Protein AF-A0AAQ4P9I5-F1 (afdb_monomer_lite)

Secondary structure (DSSP, 8-state):
--------------HHHHHHHHHHHHHHHHHHHHTT-S-------HHHHHHHHHHHHHHHHHHHHHHHHHHHHHH-HHHHHHHHT--HHHHHHHHHHHHHHHHHS--SS-TT--HHHHHHHHHHHHHHHHHHHH--HHHHHHHHHHHHTTHHHHHHTT-S--S-------------PPP--

Structure (mmCIF, N/CA/C/O backbone):
data_AF-A0AAQ4P9I5-F1
#
_entry.id   AF-A0AAQ4P9I5-F1
#
loop_
_atom_site.group_PDB
_atom_site.id
_atom_site.type_symbol
_atom_site.label_atom_id
_atom_site.label_alt_id
_atom_site.label_comp_id
_atom_site.label_asym_id
_atom_site.label_entity_id
_atom_site.label_seq_id
_atom_site.pdbx_PDB_ins_code
_atom_site.Cartn_x
_atom_site.Cartn_y
_atom_site.Cartn_z
_atom_site.occupancy
_atom_site.B_iso_or_equiv
_atom_site.auth_seq_id
_atom_site.auth_comp_id
_atom_site.auth_asym_id
_atom_site.auth_atom_id
_atom_site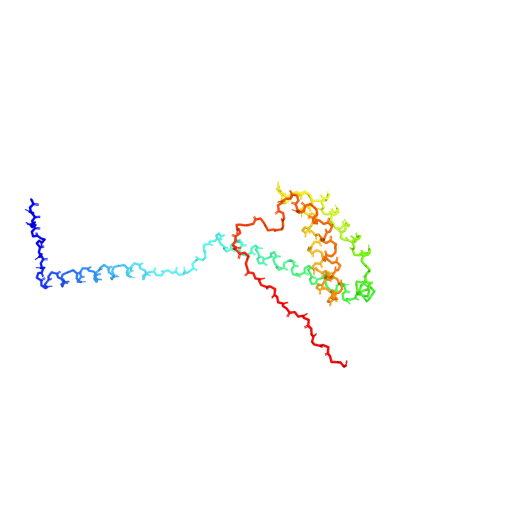.pdbx_PDB_model_num
ATOM 1 N N . ASP A 1 1 ? -20.466 -51.121 -60.964 1.00 42.34 1 ASP A N 1
ATOM 2 C CA . ASP A 1 1 ? -20.134 -52.136 -59.959 1.00 42.34 1 ASP A CA 1
ATOM 3 C C . ASP A 1 1 ? -20.882 -51.757 -58.696 1.00 42.34 1 ASP A C 1
ATOM 5 O O . ASP A 1 1 ? -20.552 -50.773 -58.048 1.00 42.34 1 ASP A O 1
ATOM 9 N N . GLU A 1 2 ? -22.029 -52.398 -58.516 1.00 45.69 2 GLU A N 1
ATOM 10 C CA . GLU A 1 2 ? -23.009 -52.159 -57.460 1.00 45.69 2 GLU A CA 1
ATOM 11 C C . GLU A 1 2 ? -22.839 -53.279 -56.430 1.00 45.69 2 GLU A C 1
ATOM 13 O O . GLU A 1 2 ? -22.759 -54.448 -56.804 1.00 45.69 2 GLU A O 1
ATOM 18 N N . SER A 1 3 ? -22.735 -52.950 -55.143 1.00 44.12 3 SER A N 1
ATOM 19 C CA . SER A 1 3 ? -22.751 -53.954 -54.073 1.00 44.12 3 SER A CA 1
ATOM 20 C C . SER A 1 3 ? -23.345 -53.374 -52.791 1.00 44.12 3 SER A C 1
ATOM 22 O O . SER A 1 3 ? -22.776 -52.500 -52.142 1.00 44.12 3 SER A O 1
ATOM 24 N N . VAL A 1 4 ? -24.525 -53.894 -52.463 1.00 52.00 4 VAL A N 1
ATOM 25 C CA . VAL A 1 4 ? -25.372 -53.666 -51.281 1.00 52.00 4 VAL A CA 1
ATOM 26 C C . VAL A 1 4 ? -25.481 -55.037 -50.562 1.00 52.00 4 VAL A C 1
ATOM 28 O O . VAL A 1 4 ? -25.361 -56.060 -51.233 1.00 52.00 4 VAL A O 1
ATOM 31 N N . PRO A 1 5 ? -25.738 -55.113 -49.240 1.00 53.56 5 PRO A N 1
ATOM 32 C CA . PRO A 1 5 ? -24.819 -55.144 -48.091 1.00 53.56 5 PRO A CA 1
ATOM 33 C C . PRO A 1 5 ? -24.755 -56.556 -47.426 1.00 53.56 5 PRO A C 1
ATOM 35 O O . PRO A 1 5 ? -25.397 -57.487 -47.905 1.00 53.56 5 PRO A O 1
ATOM 38 N N . PRO A 1 6 ? -24.102 -56.752 -46.261 1.00 47.84 6 PRO A N 1
ATOM 39 C CA . PRO A 1 6 ? -24.526 -57.804 -45.337 1.00 47.84 6 PRO A CA 1
ATOM 40 C C . PRO A 1 6 ? -25.316 -57.217 -44.161 1.00 47.84 6 PRO A C 1
ATOM 42 O O . PRO A 1 6 ? -24.909 -56.253 -43.507 1.00 47.84 6 PRO A O 1
ATOM 45 N N . GLU A 1 7 ? -26.480 -57.817 -43.931 1.00 45.75 7 GLU A N 1
ATOM 46 C CA . GLU A 1 7 ? -27.445 -57.544 -42.872 1.00 45.75 7 GLU A CA 1
ATOM 47 C C . GLU A 1 7 ? -26.782 -57.293 -41.509 1.00 45.75 7 GLU A C 1
ATOM 49 O O . GLU A 1 7 ? -26.115 -58.159 -40.937 1.00 45.75 7 GLU A O 1
ATOM 54 N N . ARG A 1 8 ? -27.031 -56.116 -40.922 1.00 42.75 8 ARG A N 1
ATOM 55 C CA . ARG A 1 8 ? -26.866 -55.946 -39.477 1.00 42.75 8 ARG A CA 1
ATOM 56 C C . ARG A 1 8 ? -27.959 -56.767 -38.815 1.00 42.75 8 ARG A C 1
ATOM 58 O O . ARG A 1 8 ? -29.103 -56.328 -38.753 1.00 42.75 8 ARG A O 1
ATOM 65 N N . SER A 1 9 ? -27.589 -57.962 -38.358 1.00 47.00 9 SER A N 1
ATOM 66 C CA . SER A 1 9 ? -28.424 -58.844 -37.552 1.00 47.00 9 SER A CA 1
ATOM 67 C C . SER A 1 9 ? -29.063 -58.039 -36.426 1.00 47.00 9 SER A C 1
ATOM 69 O O . SER A 1 9 ? -28.411 -57.703 -35.434 1.00 47.00 9 SER A O 1
ATOM 71 N N . ASN A 1 10 ? -30.341 -57.714 -36.604 1.00 55.03 10 ASN A N 1
ATOM 72 C CA . ASN A 1 10 ? -31.191 -57.148 -35.579 1.00 55.03 10 ASN A CA 1
ATOM 73 C C . ASN A 1 10 ? -31.403 -58.247 -34.530 1.00 55.03 10 ASN A C 1
ATOM 75 O O . ASN A 1 10 ? -32.394 -58.975 -34.560 1.00 55.03 10 ASN A O 1
ATOM 79 N N . ARG A 1 11 ? -30.409 -58.444 -33.653 1.00 57.34 11 ARG A N 1
ATOM 80 C CA . ARG A 1 11 ? -30.511 -59.299 -32.466 1.00 57.34 11 ARG A CA 1
ATOM 81 C C . ARG A 1 11 ? -31.415 -58.582 -31.472 1.00 57.34 11 ARG A C 1
ATOM 83 O O . ARG A 1 11 ? -30.962 -57.999 -30.496 1.00 57.34 11 ARG A O 1
ATOM 90 N N . SER A 1 12 ? -32.704 -58.584 -31.788 1.00 69.62 12 SER A N 1
ATOM 91 C CA . SER A 1 12 ? -33.746 -58.169 -30.869 1.00 69.62 12 SER A CA 1
ATOM 92 C C . SER A 1 12 ? -33.784 -59.227 -29.775 1.00 69.62 12 SER A C 1
ATOM 94 O O . SER A 1 12 ? -34.154 -60.375 -30.019 1.00 69.62 12 SER A O 1
ATOM 96 N N . HIS A 1 13 ? -33.283 -58.871 -28.598 1.00 73.75 13 HIS A N 1
ATOM 97 C CA . HIS A 1 13 ? -33.316 -59.761 -27.451 1.00 73.75 13 HIS A CA 1
ATOM 98 C C . HIS A 1 13 ? -34.772 -59.942 -26.997 1.00 73.75 13 HIS A C 1
ATOM 100 O O . HIS A 1 13 ? -35.563 -59.000 -27.121 1.00 73.75 13 HIS A O 1
ATOM 106 N N . PRO A 1 14 ? -35.155 -61.135 -26.510 1.00 79.81 14 PRO A N 1
ATOM 107 C CA . PRO A 1 14 ? -36.477 -61.322 -25.928 1.00 79.81 14 PRO A CA 1
ATOM 108 C C . PRO A 1 14 ? -36.665 -60.343 -24.753 1.00 79.81 14 PRO A C 1
ATOM 110 O O . PRO A 1 14 ? -35.674 -60.023 -24.096 1.00 79.81 14 PRO A O 1
ATOM 113 N N . PRO A 1 15 ? -37.893 -59.869 -24.471 1.00 74.38 15 PRO A N 1
ATOM 114 C CA . PRO A 1 15 ? -38.155 -58.900 -23.399 1.00 74.38 15 PRO A CA 1
ATOM 115 C C . PRO A 1 15 ? -37.526 -59.290 -22.052 1.00 74.38 15 PRO A C 1
ATOM 117 O O . PRO A 1 15 ? -36.854 -58.467 -21.438 1.00 74.38 15 PRO A O 1
ATOM 120 N N . GLU A 1 16 ? -37.593 -60.579 -21.712 1.00 79.81 16 GLU A N 1
ATOM 121 C CA . GLU A 1 16 ? -37.012 -61.189 -20.505 1.00 79.81 16 GLU A CA 1
ATOM 122 C C . GLU A 1 16 ? -35.514 -60.887 -20.316 1.00 79.81 16 GLU A C 1
ATOM 124 O O . GLU A 1 16 ? -35.017 -60.771 -19.199 1.00 79.81 16 GLU A O 1
ATOM 129 N N . PHE A 1 17 ? -34.763 -60.714 -21.412 1.00 87.81 17 PHE A N 1
ATOM 130 C CA . PHE A 1 17 ? -33.345 -60.359 -21.339 1.00 87.81 17 PHE A CA 1
ATOM 131 C C . PHE A 1 17 ? -33.146 -58.982 -20.699 1.00 87.81 17 PHE A C 1
ATOM 133 O O . PHE A 1 17 ? -32.220 -58.792 -19.911 1.00 87.81 17 PHE A O 1
ATOM 140 N N . TYR A 1 18 ? -34.003 -58.014 -21.033 1.00 88.75 18 TYR A N 1
ATOM 141 C CA . TYR A 1 18 ? -33.935 -56.677 -20.448 1.00 88.75 18 TYR A CA 1
ATOM 142 C C . TYR A 1 18 ? -34.362 -56.687 -18.982 1.00 88.75 18 TYR A C 1
ATOM 144 O O . TYR A 1 18 ? -33.776 -55.938 -18.202 1.00 88.75 18 TYR A O 1
ATOM 152 N N . ASP A 1 19 ? -35.288 -57.569 -18.599 1.00 88.06 19 ASP A N 1
ATOM 153 C CA . ASP A 1 19 ? -35.693 -57.757 -17.204 1.00 88.06 19 ASP A CA 1
ATOM 154 C C . ASP A 1 19 ? -34.525 -58.292 -16.358 1.00 88.06 19 ASP A C 1
ATOM 156 O O . ASP A 1 19 ? -34.200 -57.727 -15.310 1.00 88.06 19 ASP A O 1
ATOM 160 N N . GLU A 1 20 ? -33.787 -59.288 -16.862 1.00 90.19 20 GLU A N 1
ATOM 161 C CA . GLU A 1 20 ? -32.567 -59.781 -16.204 1.00 90.19 20 GLU A CA 1
ATOM 162 C C . GLU A 1 20 ? -31.468 -58.708 -16.096 1.00 90.19 20 GLU A C 1
ATOM 164 O O . GLU A 1 20 ? -30.733 -58.645 -15.100 1.00 90.19 20 GLU A O 1
ATOM 169 N N . VAL A 1 21 ? -31.308 -57.868 -17.127 1.00 92.69 21 VAL A N 1
ATOM 170 C CA . VAL A 1 21 ? -30.344 -56.755 -17.100 1.00 92.69 21 VAL A CA 1
ATOM 171 C C . VAL A 1 21 ? -30.772 -55.696 -16.085 1.00 92.69 21 VAL A C 1
ATOM 173 O O . VAL A 1 21 ? -29.926 -55.228 -15.319 1.00 92.69 21 VAL A O 1
ATOM 176 N N . ALA A 1 22 ? -32.056 -55.342 -16.044 1.00 90.50 22 ALA A N 1
ATOM 177 C CA . ALA A 1 22 ? -32.601 -54.378 -15.096 1.00 90.50 22 ALA A CA 1
ATOM 178 C C . ALA A 1 22 ? -32.382 -54.842 -13.647 1.00 90.50 22 ALA A C 1
ATOM 180 O O . ALA A 1 22 ? -31.852 -54.075 -12.839 1.00 90.50 22 ALA A O 1
ATOM 181 N N . GLU A 1 23 ? -32.653 -56.116 -13.344 1.00 92.56 23 GLU A N 1
ATOM 182 C CA . GLU A 1 23 ? -32.432 -56.681 -12.006 1.00 92.56 23 GLU A CA 1
ATOM 183 C C . GLU A 1 23 ? -30.940 -56.661 -11.610 1.00 92.56 23 GLU A C 1
ATOM 185 O O . GLU A 1 23 ? -30.570 -56.333 -10.475 1.00 92.56 23 GLU A O 1
ATOM 190 N N . LYS A 1 24 ? -30.037 -56.972 -12.553 1.00 93.56 24 LYS A N 1
ATOM 191 C CA . LYS A 1 24 ? -28.584 -56.901 -12.312 1.00 93.56 24 LYS A CA 1
ATOM 192 C C . LYS A 1 24 ? -28.113 -55.467 -12.070 1.00 93.56 24 LYS A C 1
ATOM 194 O O . LYS A 1 24 ? -27.295 -55.255 -11.171 1.00 93.56 24 LYS A O 1
ATOM 199 N N . LEU A 1 25 ? -28.616 -54.494 -12.831 1.00 91.88 25 LEU A N 1
ATOM 200 C CA . LEU A 1 25 ? -28.300 -53.073 -12.647 1.00 91.88 25 LEU A CA 1
ATOM 201 C C . LEU A 1 25 ? -28.805 -52.555 -11.294 1.00 91.88 25 LEU A C 1
ATOM 203 O O . LEU A 1 25 ? -28.069 -51.837 -10.613 1.00 91.88 25 LEU A O 1
ATOM 207 N N . GLU A 1 26 ? -29.992 -52.977 -10.856 1.00 90.12 26 GLU A N 1
ATOM 208 C CA . GLU A 1 26 ? -30.529 -52.641 -9.534 1.00 90.12 26 GLU A CA 1
ATOM 209 C C . GLU A 1 26 ? -29.666 -53.229 -8.406 1.00 90.12 26 GLU A C 1
ATOM 211 O O . GLU A 1 26 ? -29.275 -52.513 -7.480 1.00 90.12 26 GLU A O 1
ATOM 216 N N . LYS A 1 27 ? -29.246 -54.497 -8.521 1.00 91.56 27 LYS A N 1
ATOM 217 C CA . LYS A 1 27 ? -28.297 -55.113 -7.571 1.00 91.56 27 LYS A CA 1
ATOM 218 C C . LYS A 1 27 ? -26.959 -54.371 -7.504 1.00 91.56 27 LYS A C 1
ATOM 220 O O . LYS A 1 27 ? -26.372 -54.281 -6.422 1.00 91.56 27 LYS A O 1
ATOM 225 N N . ILE A 1 28 ? -26.464 -53.840 -8.625 1.00 88.69 28 ILE A N 1
ATOM 226 C CA . ILE A 1 28 ? -25.240 -53.023 -8.657 1.00 88.69 28 ILE A CA 1
ATOM 227 C C . ILE A 1 28 ? -25.486 -51.681 -7.963 1.00 88.69 28 ILE A C 1
ATOM 229 O O . ILE A 1 28 ? -24.712 -51.315 -7.081 1.00 88.69 28 ILE A O 1
ATOM 233 N N . ALA A 1 29 ? -26.583 -50.989 -8.276 1.00 82.31 29 ALA A N 1
ATOM 234 C CA . ALA A 1 29 ? -26.935 -49.713 -7.654 1.00 82.31 29 ALA A CA 1
ATOM 235 C C . ALA A 1 29 ? -27.108 -49.834 -6.128 1.00 82.31 29 ALA A C 1
ATOM 237 O O . ALA A 1 29 ? -26.592 -49.005 -5.373 1.00 82.31 29 ALA A O 1
ATOM 238 N N . LEU A 1 30 ? -27.760 -50.899 -5.652 1.00 83.19 30 LEU A N 1
ATOM 239 C CA . LEU A 1 30 ? -27.935 -51.173 -4.222 1.00 83.19 30 LEU A CA 1
ATOM 240 C C . LEU A 1 30 ? -26.601 -51.474 -3.523 1.00 83.19 30 LEU A C 1
ATOM 242 O O . LEU A 1 30 ? -26.346 -50.957 -2.437 1.00 83.19 30 LEU A O 1
ATOM 246 N N . ARG A 1 31 ? -25.698 -52.240 -4.150 1.00 79.69 31 ARG A N 1
ATOM 247 C CA . ARG A 1 31 ? -24.349 -52.472 -3.597 1.00 79.69 31 ARG A CA 1
ATOM 248 C C . ARG A 1 31 ? -23.509 -51.195 -3.575 1.00 79.69 31 ARG A C 1
ATOM 250 O O . ARG A 1 31 ? -22.864 -50.911 -2.568 1.00 79.69 31 ARG A O 1
ATOM 257 N N . SER A 1 32 ? -23.552 -50.401 -4.644 1.00 71.69 32 SER A N 1
ATOM 258 C CA . SER A 1 32 ? -22.837 -49.124 -4.738 1.00 71.69 32 SER A CA 1
ATOM 259 C C . SER A 1 32 ? -23.339 -48.089 -3.727 1.00 71.69 32 SER A C 1
ATOM 261 O O . SER A 1 32 ? -22.541 -47.324 -3.187 1.00 71.69 32 SER A O 1
ATOM 263 N N . THR A 1 33 ? -24.640 -48.068 -3.430 1.00 65.31 33 THR A N 1
ATOM 264 C CA . THR A 1 33 ? -25.220 -47.162 -2.424 1.00 65.31 33 THR A CA 1
ATOM 265 C C . THR A 1 33 ? -25.046 -47.681 -0.996 1.00 65.31 33 THR A C 1
ATOM 267 O O . THR A 1 33 ? -24.840 -46.877 -0.086 1.00 65.31 33 THR A O 1
ATOM 270 N N . SER A 1 34 ? -25.019 -49.001 -0.785 1.00 57.88 34 SER A N 1
ATOM 271 C CA . SER A 1 34 ? -24.749 -49.594 0.531 1.00 57.88 34 SER A CA 1
ATOM 272 C C . SER A 1 34 ? -23.295 -49.410 0.988 1.00 57.88 34 SER A C 1
ATOM 274 O O . SER A 1 34 ? -23.069 -49.274 2.187 1.00 57.88 34 SER A O 1
ATOM 276 N N . ILE A 1 35 ? -22.319 -49.330 0.071 1.00 56.62 35 ILE A N 1
ATOM 277 C CA . ILE A 1 35 ? -20.918 -48.989 0.409 1.00 56.62 35 ILE A CA 1
ATOM 278 C C . ILE A 1 35 ? -20.786 -47.544 0.925 1.00 56.62 35 ILE A C 1
ATOM 280 O O . ILE A 1 35 ? -19.896 -47.255 1.719 1.00 56.62 35 ILE A O 1
ATOM 284 N N . LYS A 1 36 ? -21.689 -46.632 0.541 1.00 50.75 36 LYS A N 1
ATOM 285 C CA . LYS A 1 36 ? -21.702 -45.247 1.045 1.00 50.75 36 LYS A CA 1
ATOM 286 C C . LYS A 1 36 ? -22.424 -45.075 2.385 1.00 50.75 36 LYS A C 1
ATOM 288 O O . LYS A 1 36 ? -22.352 -43.994 2.961 1.00 50.75 36 LYS A O 1
ATOM 293 N N . LYS A 1 37 ? -23.118 -46.102 2.890 1.00 47.91 37 LYS A N 1
ATOM 294 C CA . LYS A 1 37 ? -23.958 -46.014 4.098 1.00 47.91 37 LYS A CA 1
ATOM 295 C C . LYS A 1 37 ? -23.348 -46.751 5.297 1.00 47.91 37 LYS A C 1
ATOM 297 O O . LYS A 1 37 ? -24.044 -47.420 6.050 1.00 47.91 37 LYS A O 1
ATOM 302 N N . LEU A 1 38 ? -22.039 -46.594 5.469 1.00 46.75 38 LEU A N 1
ATOM 303 C CA . LEU A 1 38 ? -21.333 -46.730 6.742 1.00 46.75 38 LEU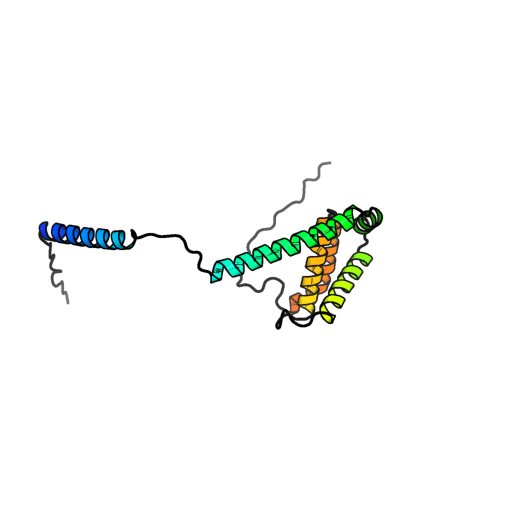 A CA 1
ATOM 304 C C . LEU A 1 38 ? -20.606 -45.394 6.971 1.00 46.75 38 LEU A C 1
ATOM 306 O O . LEU A 1 38 ? -19.530 -45.162 6.434 1.00 46.75 38 LEU A O 1
ATOM 310 N N . SER A 1 39 ? -21.257 -44.477 7.684 1.00 43.75 39 SER A N 1
ATOM 311 C CA . SER A 1 39 ? -20.705 -43.197 8.164 1.00 43.75 39 SER A CA 1
ATOM 312 C C . SER A 1 39 ? -19.456 -43.443 9.055 1.00 43.75 39 SER A C 1
ATOM 314 O O . SER A 1 39 ? -19.364 -44.545 9.600 1.00 43.75 39 SER A O 1
ATOM 316 N N . PRO A 1 40 ? -18.521 -42.485 9.283 1.00 45.19 40 PRO A N 1
ATOM 317 C CA . PRO A 1 40 ? -18.847 -41.165 9.840 1.00 45.19 40 PRO A CA 1
ATOM 318 C C . PRO A 1 40 ? -18.033 -39.974 9.298 1.00 45.19 40 PRO A C 1
ATOM 320 O O . PRO A 1 40 ? -16.884 -40.115 8.910 1.00 45.19 40 PRO A O 1
ATOM 323 N N . THR A 1 41 ? -18.637 -38.787 9.421 1.00 40.47 41 THR A N 1
ATOM 324 C CA . THR A 1 41 ? -17.966 -37.484 9.561 1.00 40.47 41 THR A CA 1
ATOM 325 C C . THR A 1 41 ? -17.109 -37.025 8.378 1.00 40.47 41 THR A C 1
ATOM 327 O O . THR A 1 41 ? -16.064 -37.590 8.080 1.00 40.47 41 THR A O 1
ATOM 330 N N . ASP A 1 42 ? -17.522 -35.906 7.774 1.00 44.19 42 ASP A N 1
ATOM 331 C CA . ASP A 1 42 ? -16.620 -34.933 7.152 1.00 44.19 42 ASP A CA 1
ATOM 332 C C . ASP A 1 42 ? -15.440 -34.677 8.098 1.00 44.19 42 ASP A C 1
ATOM 334 O O . ASP A 1 42 ? -15.496 -33.837 8.995 1.00 44.19 42 ASP A O 1
ATOM 338 N N . GLN A 1 43 ? -14.383 -35.466 7.951 1.00 43.16 43 GLN A N 1
ATOM 339 C CA . GLN A 1 43 ? -13.096 -35.166 8.528 1.00 43.16 43 GLN A CA 1
ATOM 340 C C . GLN A 1 43 ? -12.448 -34.201 7.534 1.00 43.16 43 GLN A C 1
ATOM 342 O O . GLN A 1 43 ? -12.148 -34.611 6.406 1.00 43.16 43 GLN A O 1
ATOM 347 N N . PRO A 1 44 ? -12.232 -32.924 7.901 1.00 46.88 44 PRO A N 1
ATOM 348 C CA . PRO A 1 44 ? -11.391 -32.056 7.103 1.00 46.88 44 PRO A CA 1
ATOM 349 C C . PRO A 1 44 ? -10.051 -32.768 6.984 1.00 46.88 44 PRO A C 1
ATOM 351 O O . PRO A 1 44 ? -9.467 -33.177 7.991 1.00 46.88 44 PRO A O 1
ATOM 354 N N . SER A 1 45 ? -9.567 -32.952 5.758 1.00 43.16 45 SER A N 1
ATOM 355 C CA . SER A 1 45 ? -8.177 -33.338 5.555 1.00 43.16 45 SER A CA 1
ATOM 356 C C . SER A 1 45 ? -7.308 -32.392 6.406 1.00 43.16 45 SER A C 1
ATOM 358 O O . SER A 1 45 ? -7.404 -31.172 6.221 1.00 43.16 45 SER A O 1
ATOM 360 N N . PRO A 1 46 ? -6.501 -32.896 7.363 1.00 51.34 46 PRO A N 1
ATOM 361 C CA . PRO A 1 46 ? -5.787 -32.046 8.321 1.00 51.34 46 PRO A CA 1
ATOM 362 C C . PRO A 1 46 ? -4.842 -31.050 7.628 1.00 51.34 46 PRO A C 1
ATOM 364 O O . PRO A 1 46 ? -4.622 -29.952 8.130 1.00 51.34 46 PRO A O 1
ATOM 367 N N . ALA A 1 47 ? -4.403 -31.360 6.404 1.00 47.56 47 ALA A N 1
ATOM 368 C CA . ALA A 1 47 ? -3.562 -30.489 5.586 1.00 47.56 47 ALA A CA 1
ATOM 369 C C . ALA A 1 47 ? -4.275 -29.229 5.041 1.00 47.56 47 ALA A C 1
ATOM 371 O O . ALA A 1 47 ? -3.604 -28.259 4.677 1.00 47.56 47 ALA A O 1
ATOM 372 N N . GLY A 1 48 ? -5.612 -29.235 4.953 1.00 52.66 48 GLY A N 1
ATOM 373 C CA . GLY A 1 48 ? -6.413 -28.060 4.587 1.00 52.66 48 GLY A CA 1
ATOM 374 C C . GLY A 1 48 ? -6.717 -27.168 5.792 1.00 52.66 48 GLY A C 1
ATOM 375 O O . GLY A 1 48 ? -6.603 -25.949 5.691 1.00 52.66 48 GLY A O 1
ATOM 376 N N . SER A 1 49 ? -7.006 -27.783 6.947 1.00 64.75 49 SER A N 1
ATOM 377 C CA . SER A 1 49 ? -7.394 -27.056 8.164 1.00 64.75 49 SER A CA 1
ATOM 378 C C . SER A 1 49 ? -6.230 -26.301 8.805 1.00 64.75 49 SER A C 1
ATOM 380 O O . SER A 1 49 ? -6.419 -25.195 9.290 1.00 64.75 49 SER A O 1
ATOM 382 N N . GLU A 1 50 ? -5.008 -26.844 8.755 1.00 78.06 50 GLU A N 1
ATOM 383 C CA . GLU A 1 50 ? -3.837 -26.169 9.329 1.00 78.06 50 GLU A CA 1
ATOM 384 C C . GLU A 1 50 ? -3.472 -24.908 8.544 1.00 78.06 50 GLU A C 1
ATOM 386 O O . GLU A 1 50 ? -3.217 -23.859 9.130 1.00 78.06 50 GLU A O 1
ATOM 391 N N . LYS A 1 51 ? -3.493 -24.977 7.206 1.00 85.19 51 LYS A N 1
ATOM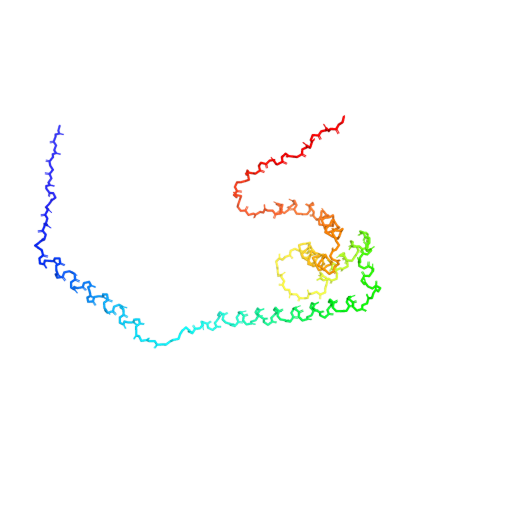 392 C CA . LYS A 1 51 ? -3.242 -23.806 6.353 1.00 85.19 51 LYS A CA 1
ATOM 393 C C . LYS A 1 51 ? -4.312 -22.743 6.548 1.00 85.19 51 LYS A C 1
ATOM 395 O O . LYS A 1 51 ? -3.985 -21.564 6.637 1.00 85.19 51 LYS A O 1
ATOM 400 N N . GLU A 1 52 ? -5.571 -23.156 6.628 1.00 84.06 52 GLU A N 1
ATOM 401 C CA . GLU A 1 52 ? -6.680 -22.245 6.882 1.00 84.06 52 GLU A CA 1
ATOM 402 C C . GLU A 1 52 ? -6.598 -21.627 8.285 1.00 84.06 52 GLU A C 1
ATOM 404 O O . GLU A 1 52 ? -6.757 -20.417 8.421 1.00 84.06 52 GLU A O 1
ATOM 409 N N . ALA A 1 53 ? -6.237 -22.403 9.308 1.00 87.06 53 ALA A N 1
ATOM 410 C CA . ALA A 1 53 ? -6.009 -21.906 10.662 1.00 87.06 53 ALA A CA 1
ATOM 411 C C . ALA A 1 53 ? -4.848 -20.903 10.717 1.00 87.06 53 ALA A C 1
ATOM 413 O O . ALA A 1 53 ? -4.971 -19.862 11.359 1.00 87.06 53 ALA A O 1
ATOM 414 N N . VAL A 1 54 ? -3.751 -21.156 9.993 1.00 90.12 54 VAL A N 1
ATOM 415 C CA . VAL A 1 54 ? -2.641 -20.197 9.855 1.00 90.12 54 VAL A CA 1
ATOM 416 C C . VAL A 1 54 ? -3.108 -18.919 9.159 1.00 90.12 54 VAL A C 1
ATOM 418 O O . VAL A 1 54 ? -2.760 -17.827 9.605 1.00 90.12 54 VAL A O 1
ATOM 421 N N . VAL A 1 55 ? -3.917 -19.021 8.099 1.00 88.94 55 VAL A N 1
ATOM 422 C CA . VAL A 1 55 ? -4.492 -17.847 7.420 1.00 88.94 55 VAL A CA 1
ATOM 423 C C . VAL A 1 55 ? -5.402 -17.060 8.364 1.00 88.94 55 VAL A C 1
ATOM 425 O O . VAL A 1 55 ? -5.293 -15.838 8.417 1.00 88.94 55 VAL A O 1
ATOM 428 N N . GLN A 1 56 ? -6.253 -17.733 9.139 1.00 89.12 56 GLN A N 1
ATOM 429 C CA . GLN A 1 56 ? -7.149 -17.095 10.107 1.00 89.12 56 GLN A CA 1
ATOM 430 C C . GLN A 1 56 ? -6.377 -16.420 11.246 1.00 89.12 56 GLN A C 1
ATOM 432 O O . GLN A 1 56 ? -6.660 -15.269 11.579 1.00 89.12 56 GLN A O 1
ATOM 437 N N . GLN A 1 57 ? -5.365 -17.087 11.807 1.00 90.62 57 GLN A N 1
ATOM 438 C CA . GLN A 1 57 ? -4.493 -16.501 12.827 1.00 90.62 57 GLN A CA 1
ATOM 439 C C . GLN A 1 57 ? -3.721 -15.299 12.281 1.00 90.62 57 GLN A C 1
ATOM 441 O O . GLN A 1 57 ? -3.661 -14.257 12.932 1.00 90.62 57 GLN A O 1
ATOM 446 N N . LEU A 1 58 ? -3.168 -15.406 11.071 1.00 87.69 58 LEU A N 1
ATOM 447 C CA . LEU A 1 58 ? -2.466 -14.298 10.433 1.00 87.69 58 LEU A CA 1
ATOM 448 C C . LEU A 1 58 ? -3.413 -13.123 10.171 1.00 87.69 58 LEU A C 1
ATOM 450 O O . LEU A 1 58 ? -3.061 -11.985 10.469 1.00 87.69 58 LEU A O 1
ATOM 454 N N . ALA A 1 59 ? -4.620 -13.388 9.665 1.00 84.19 59 ALA A N 1
ATOM 455 C CA . ALA A 1 59 ? -5.638 -12.364 9.466 1.00 84.19 59 ALA A CA 1
ATOM 456 C C . ALA A 1 59 ? -5.982 -11.665 10.788 1.00 84.19 59 ALA A C 1
ATOM 458 O O . ALA A 1 59 ? -5.987 -10.439 10.839 1.00 84.19 59 ALA A O 1
ATOM 459 N N . GLN A 1 60 ? -6.176 -12.423 11.870 1.00 90.69 60 GLN A N 1
ATOM 460 C CA . GLN A 1 60 ? -6.465 -11.874 13.193 1.00 90.69 60 GLN A CA 1
ATOM 461 C C . GLN A 1 60 ? -5.335 -10.974 13.709 1.00 90.69 60 GLN A C 1
ATOM 463 O O . GLN A 1 60 ? -5.600 -9.851 14.134 1.00 90.69 60 GLN A O 1
ATOM 468 N N . VAL A 1 61 ? -4.080 -11.432 13.651 1.00 89.12 61 VAL A N 1
ATOM 469 C CA . VAL A 1 61 ? -2.920 -10.634 14.089 1.00 89.12 61 VAL A CA 1
ATOM 470 C C . VAL A 1 61 ? -2.805 -9.350 13.268 1.00 89.12 61 VAL A C 1
ATOM 472 O O . VAL A 1 61 ? -2.634 -8.267 13.828 1.00 89.12 61 VAL A O 1
ATOM 475 N N . LEU A 1 62 ? -2.946 -9.447 11.944 1.00 79.62 62 LEU A N 1
ATOM 476 C CA . LEU A 1 62 ? -2.884 -8.286 11.055 1.00 79.62 62 LEU A CA 1
ATOM 477 C C . LEU A 1 62 ? -4.022 -7.290 11.318 1.00 79.62 62 LEU A C 1
ATOM 479 O O . LEU A 1 62 ? -3.779 -6.083 11.278 1.00 79.62 62 LEU A O 1
ATOM 483 N N . SER A 1 63 ? -5.234 -7.774 11.605 1.00 81.00 63 SER A N 1
ATOM 484 C CA . SER A 1 63 ? -6.372 -6.933 11.986 1.00 81.00 63 SER A CA 1
ATOM 485 C C . SER A 1 63 ? -6.118 -6.201 13.301 1.00 81.00 63 SER A C 1
ATOM 487 O O . SER A 1 63 ? -6.259 -4.984 13.340 1.00 81.00 63 SER A O 1
ATOM 489 N N . LEU A 1 64 ? -5.663 -6.902 14.344 1.00 86.25 64 LEU A N 1
ATOM 490 C CA . LEU A 1 64 ? -5.392 -6.298 15.655 1.00 86.25 64 LEU A CA 1
ATOM 491 C C . LEU A 1 64 ? -4.331 -5.192 15.580 1.00 86.25 64 LEU A C 1
ATOM 493 O O . LEU A 1 64 ? -4.509 -4.109 16.143 1.00 86.25 64 LEU A O 1
ATOM 497 N N . GLU A 1 65 ? -3.238 -5.439 14.858 1.00 85.25 65 GLU A N 1
ATOM 498 C CA . GLU A 1 65 ? -2.198 -4.428 14.651 1.00 85.25 65 GLU A CA 1
ATOM 499 C C . GLU A 1 65 ? -2.707 -3.256 13.797 1.00 85.25 65 GLU A C 1
ATOM 501 O O . GLU A 1 65 ? -2.416 -2.093 14.089 1.00 85.25 65 GLU A O 1
ATOM 506 N N . GLY A 1 66 ? -3.514 -3.540 12.768 1.00 80.88 66 GLY A N 1
ATOM 507 C CA . GLY A 1 66 ? -4.176 -2.523 11.950 1.00 80.88 66 GLY A CA 1
ATOM 508 C C . GLY A 1 66 ? -5.090 -1.608 12.769 1.00 80.88 66 GLY A C 1
ATOM 509 O O . GLY A 1 66 ? -4.993 -0.383 12.654 1.00 80.88 66 GLY A O 1
ATOM 510 N N . ASP A 1 67 ? -5.909 -2.186 13.645 1.00 81.31 67 ASP A N 1
ATOM 511 C CA . ASP A 1 67 ? -6.823 -1.459 14.528 1.00 81.31 67 ASP A CA 1
ATOM 512 C C . ASP A 1 67 ? -6.058 -0.616 15.553 1.00 81.31 67 ASP A C 1
ATOM 514 O O . ASP A 1 67 ? -6.378 0.554 15.763 1.00 81.31 67 ASP A O 1
ATOM 518 N N . SER A 1 68 ? -4.986 -1.163 16.135 1.00 87.94 68 SER A N 1
ATOM 519 C CA . SER A 1 68 ? -4.088 -0.436 17.043 1.00 87.94 68 SER A CA 1
ATOM 520 C C . SER A 1 68 ? -3.483 0.805 16.377 1.00 87.94 68 SER A C 1
ATOM 522 O O . SER A 1 68 ? -3.449 1.891 16.968 1.00 87.94 68 SER A O 1
ATOM 524 N N . ILE A 1 69 ? -3.049 0.683 15.118 1.00 82.88 69 ILE A N 1
ATOM 525 C CA . ILE A 1 69 ? -2.547 1.814 14.328 1.00 82.88 69 ILE A CA 1
ATOM 526 C C . ILE A 1 69 ? -3.663 2.831 14.070 1.00 82.88 69 ILE A C 1
ATOM 528 O O . ILE A 1 69 ? -3.450 4.028 14.279 1.00 82.88 69 ILE A O 1
ATOM 532 N N . ASN A 1 70 ? -4.846 2.376 13.657 1.00 82.62 70 ASN A N 1
ATOM 533 C CA . ASN A 1 70 ? -5.980 3.256 13.384 1.00 82.62 70 ASN A CA 1
ATOM 534 C C . ASN A 1 70 ? -6.392 4.055 14.635 1.00 82.62 70 ASN A C 1
ATOM 536 O O . ASN A 1 70 ? -6.538 5.275 14.576 1.00 82.62 70 ASN A O 1
ATOM 540 N N . LEU A 1 71 ? -6.458 3.401 15.798 1.00 87.00 71 LEU A N 1
ATOM 541 C CA . LEU A 1 71 ? -6.747 4.040 17.086 1.00 87.00 71 LEU A CA 1
ATOM 542 C C . LEU A 1 71 ? -5.688 5.080 17.478 1.00 87.00 71 LEU A C 1
ATOM 544 O O . LEU A 1 71 ? -6.027 6.159 17.971 1.00 87.00 71 LEU A O 1
ATOM 548 N N . LYS A 1 72 ? -4.400 4.805 17.238 1.00 88.62 72 LYS A N 1
ATOM 549 C CA . LYS A 1 72 ? -3.314 5.775 17.480 1.00 88.62 72 LYS A CA 1
ATOM 550 C C . LYS A 1 72 ? -3.408 7.003 16.569 1.00 88.62 72 LYS A C 1
ATOM 552 O O . LYS A 1 72 ? -3.052 8.101 16.993 1.00 88.62 72 LYS A O 1
ATOM 557 N N . ILE A 1 73 ? -3.884 6.833 15.336 1.00 83.19 73 ILE A N 1
ATOM 558 C CA . ILE A 1 73 ? -4.079 7.940 14.390 1.00 83.19 73 ILE A CA 1
ATOM 559 C C . ILE A 1 73 ? -5.301 8.775 14.787 1.00 83.19 73 ILE A C 1
ATOM 561 O O . ILE A 1 73 ? -5.198 10.002 14.834 1.00 83.19 73 ILE A O 1
ATOM 565 N N . GLU A 1 74 ? -6.423 8.135 15.124 1.00 83.31 74 GLU A N 1
ATOM 566 C CA . GLU A 1 74 ? -7.655 8.832 15.522 1.00 83.31 74 GLU A CA 1
ATOM 567 C C . GLU A 1 74 ? -7.535 9.533 16.880 1.00 83.31 74 GLU A C 1
ATOM 569 O O . GLU A 1 74 ? -8.026 10.650 17.046 1.00 83.31 74 GLU A O 1
ATOM 574 N N . SER A 1 75 ? -6.832 8.932 17.844 1.00 88.19 75 SER A N 1
ATOM 575 C CA . SER A 1 75 ? -6.610 9.550 19.160 1.00 88.19 75 SER A CA 1
ATOM 576 C C . SER A 1 75 ? -5.722 10.796 19.108 1.00 88.19 75 SER A C 1
ATOM 578 O O . SER A 1 75 ? -5.768 11.616 20.026 1.00 88.19 75 SER A O 1
ATOM 580 N N . ASN A 1 76 ? -4.930 10.979 18.044 1.00 88.88 76 ASN A N 1
ATOM 581 C CA . ASN A 1 76 ? -4.041 12.123 17.900 1.00 88.88 76 ASN A CA 1
ATOM 582 C C . ASN A 1 76 ? -4.565 13.131 16.850 1.00 88.88 76 ASN A C 1
ATOM 584 O O . ASN A 1 76 ? -4.337 12.966 15.646 1.00 88.88 76 ASN A O 1
ATOM 588 N N . PRO A 1 77 ? -5.179 14.253 17.276 1.00 83.25 77 PRO A N 1
ATOM 589 C CA . PRO A 1 77 ? -5.765 15.229 16.356 1.00 83.25 77 PRO A CA 1
ATOM 590 C C . PRO A 1 77 ? -4.724 15.941 15.481 1.00 83.25 77 PRO A C 1
ATOM 592 O O . PRO A 1 77 ? -5.062 16.408 14.390 1.00 83.25 77 PRO A O 1
ATOM 595 N N . PHE A 1 78 ? -3.465 16.032 15.922 1.00 87.12 78 PHE A N 1
ATOM 596 C CA . PHE A 1 78 ? -2.379 16.581 15.110 1.00 87.12 78 PHE A CA 1
ATOM 597 C C . PHE A 1 78 ? -2.011 15.628 13.971 1.00 87.12 78 PHE A C 1
ATOM 599 O O . PHE A 1 78 ? -1.904 16.074 12.826 1.00 87.12 78 PHE A O 1
ATOM 606 N N . LEU A 1 79 ? -1.879 14.328 14.255 1.00 83.56 79 LEU A N 1
ATOM 607 C CA . LEU A 1 79 ? -1.613 13.320 13.226 1.00 83.56 79 LEU A CA 1
ATOM 608 C C . LEU A 1 79 ? -2.766 13.254 12.230 1.00 83.56 79 LEU A C 1
ATOM 610 O O . LEU A 1 79 ? -2.528 13.365 11.028 1.00 83.56 79 LEU A O 1
ATOM 614 N N . ARG A 1 80 ? -4.013 13.205 12.708 1.00 82.06 80 ARG A N 1
ATOM 615 C CA . ARG A 1 80 ? -5.188 13.170 11.830 1.00 82.06 80 ARG A CA 1
ATOM 616 C C . ARG A 1 80 ? -5.263 14.387 10.902 1.00 82.06 80 ARG A C 1
ATOM 618 O O . ARG A 1 80 ? -5.472 14.243 9.698 1.00 82.06 80 ARG A O 1
ATOM 625 N N . LYS A 1 81 ? -5.040 15.599 11.432 1.00 83.50 81 LYS A N 1
ATOM 626 C CA . LYS A 1 81 ? -5.000 16.836 10.625 1.00 83.50 81 LYS A CA 1
ATOM 627 C C . LYS A 1 81 ? -3.825 16.857 9.647 1.00 83.50 81 LYS A C 1
ATOM 629 O O . LYS A 1 81 ? -3.993 17.328 8.524 1.00 83.50 81 LYS A O 1
ATOM 634 N N . SER A 1 82 ? -2.659 16.369 10.063 1.00 84.50 82 SER A N 1
ATOM 635 C CA . SER A 1 82 ? -1.453 16.330 9.229 1.00 84.50 82 SER A CA 1
ATOM 636 C C . SER A 1 82 ? -1.601 15.348 8.072 1.00 84.50 82 SER A C 1
ATOM 638 O O . SER A 1 82 ? -1.264 15.701 6.945 1.00 84.50 82 SER A O 1
ATOM 640 N N . LEU A 1 83 ? -2.180 14.167 8.318 1.00 81.06 83 LEU A N 1
ATOM 641 C CA . LEU A 1 83 ? -2.542 13.227 7.262 1.00 81.06 83 LEU A CA 1
ATOM 642 C C . LEU A 1 83 ? -3.602 13.827 6.329 1.00 81.06 83 LEU A C 1
ATOM 644 O O . LEU A 1 83 ? -3.403 13.828 5.125 1.00 81.06 83 LEU A O 1
ATOM 648 N N . ALA A 1 84 ? -4.682 14.425 6.839 1.00 80.81 84 ALA A N 1
ATOM 649 C CA . ALA A 1 84 ? -5.728 15.001 5.981 1.00 80.81 84 ALA A CA 1
ATOM 650 C C . ALA A 1 84 ? -5.242 16.173 5.095 1.00 80.81 84 ALA A C 1
ATOM 652 O O . ALA A 1 84 ? -5.781 16.417 4.011 1.00 80.81 84 ALA A O 1
ATOM 653 N N . ARG A 1 85 ? -4.229 16.921 5.552 1.00 86.00 85 ARG A N 1
ATOM 654 C CA . ARG A 1 85 ? -3.652 18.084 4.850 1.00 86.00 85 ARG A CA 1
ATOM 655 C C . ARG A 1 85 ? -2.318 17.788 4.167 1.00 86.00 85 ARG A C 1
ATOM 657 O O . ARG A 1 85 ? -1.646 18.725 3.734 1.00 86.00 85 ARG A O 1
ATOM 664 N N . LEU A 1 86 ? -1.923 16.521 4.091 1.00 86.12 86 LEU A N 1
ATOM 665 C CA . LEU A 1 86 ? -0.639 16.128 3.534 1.00 86.12 86 LEU A CA 1
ATOM 666 C C . LEU A 1 86 ? -0.531 16.612 2.079 1.00 86.12 86 LEU A C 1
ATOM 668 O O . LEU A 1 86 ? -1.460 16.447 1.291 1.00 86.12 86 LEU A O 1
ATOM 672 N N . SER A 1 87 ? 0.590 17.242 1.733 1.00 89.75 87 SER A N 1
ATOM 673 C CA . SER A 1 87 ? 0.877 17.649 0.354 1.00 89.75 87 SER A CA 1
ATOM 674 C C . SER A 1 87 ? 1.422 16.471 -0.455 1.00 89.75 87 SER A C 1
ATOM 676 O O . SER A 1 87 ? 1.974 15.532 0.119 1.00 89.75 87 SER A O 1
ATOM 678 N N . TYR A 1 88 ? 1.365 16.553 -1.787 1.00 91.00 88 TYR A N 1
ATOM 679 C CA . TYR A 1 88 ? 1.967 15.534 -2.654 1.00 91.00 88 TYR A CA 1
ATOM 680 C C . TYR A 1 88 ? 3.471 15.332 -2.388 1.00 91.00 88 TYR A C 1
ATOM 682 O O . TYR A 1 88 ? 3.936 14.203 -2.312 1.00 91.00 88 TYR A O 1
ATOM 690 N N . ALA A 1 89 ? 4.238 16.406 -2.177 1.00 90.50 89 ALA A N 1
ATOM 691 C CA . ALA A 1 89 ? 5.679 16.299 -1.919 1.00 90.50 89 ALA A CA 1
ATOM 692 C C . ALA A 1 89 ? 5.993 15.591 -0.588 1.00 90.50 89 ALA A C 1
ATOM 694 O O . ALA A 1 89 ? 7.000 14.897 -0.457 1.00 90.50 89 ALA A O 1
ATOM 695 N N . SER A 1 90 ? 5.137 15.772 0.418 1.00 90.69 90 SER A N 1
ATOM 696 C CA . SER A 1 90 ? 5.227 15.038 1.683 1.00 90.69 90 SER A CA 1
ATOM 697 C C . SER A 1 90 ? 4.801 13.578 1.507 1.00 90.69 90 SER A C 1
ATOM 699 O O . SER A 1 90 ? 5.422 12.691 2.086 1.00 90.69 90 SER A O 1
ATOM 701 N N . TYR A 1 91 ? 3.779 13.338 0.682 1.00 90.69 91 TYR A N 1
ATOM 702 C CA . TYR A 1 91 ? 3.283 12.008 0.332 1.00 90.69 91 TYR A CA 1
ATOM 703 C C . TYR A 1 91 ? 4.360 11.157 -0.334 1.00 90.69 91 TYR A C 1
ATOM 705 O O . TYR A 1 91 ? 4.670 10.066 0.140 1.00 90.69 91 TYR A O 1
ATOM 713 N N . SER A 1 92 ? 4.987 11.683 -1.387 1.00 91.25 92 SER A N 1
ATOM 714 C CA . SER A 1 92 ? 6.022 10.965 -2.129 1.00 91.25 92 SER A CA 1
ATOM 715 C C . SER A 1 92 ? 7.221 10.633 -1.242 1.00 91.25 92 SER A C 1
ATOM 717 O O . SER A 1 92 ? 7.671 9.494 -1.238 1.00 91.25 92 SER A O 1
ATOM 719 N N . LYS A 1 93 ? 7.677 11.579 -0.406 1.00 91.62 93 LYS A N 1
ATOM 720 C CA . LYS A 1 93 ? 8.777 11.350 0.547 1.00 91.62 93 LYS A CA 1
ATOM 721 C C . LYS A 1 93 ? 8.464 10.248 1.556 1.00 91.62 93 LYS A C 1
ATOM 723 O O . LYS A 1 93 ? 9.346 9.459 1.886 1.00 91.62 93 LYS A O 1
ATOM 728 N N . LEU A 1 94 ? 7.226 10.196 2.050 1.00 90.88 94 LEU A N 1
ATOM 729 C CA . LEU A 1 94 ? 6.783 9.138 2.953 1.00 90.88 94 LEU A CA 1
ATOM 730 C C . LEU A 1 94 ? 6.872 7.773 2.259 1.00 90.88 94 LEU A C 1
ATOM 732 O O . LEU A 1 94 ? 7.451 6.839 2.809 1.00 90.88 94 LEU A O 1
ATOM 736 N N . LEU A 1 95 ? 6.353 7.667 1.034 1.00 91.62 95 LEU A N 1
ATOM 737 C CA . LEU A 1 95 ? 6.416 6.430 0.258 1.00 91.62 95 LEU A CA 1
ATOM 738 C C . LEU A 1 95 ? 7.853 6.034 -0.092 1.00 91.62 95 LEU A C 1
ATOM 740 O O . LEU A 1 95 ? 8.206 4.867 0.050 1.00 91.62 95 LEU A O 1
ATOM 744 N N . ASP A 1 96 ? 8.709 6.984 -0.461 1.00 91.19 96 ASP A N 1
ATOM 745 C CA . ASP A 1 96 ? 10.124 6.722 -0.740 1.00 91.19 96 ASP A CA 1
ATOM 746 C C . ASP A 1 96 ? 10.859 6.189 0.495 1.00 91.19 96 ASP A C 1
ATOM 748 O O . ASP A 1 96 ? 11.682 5.275 0.383 1.00 91.19 96 ASP A O 1
ATOM 752 N N . PHE A 1 97 ? 10.532 6.699 1.687 1.00 90.25 97 PHE A N 1
ATOM 753 C CA . PHE A 1 97 ? 11.054 6.174 2.948 1.00 90.25 97 PHE A CA 1
ATOM 754 C C . PHE A 1 97 ? 10.642 4.712 3.165 1.00 90.25 97 PHE A C 1
ATOM 756 O O . PHE A 1 97 ? 11.504 3.866 3.394 1.00 90.25 97 PHE A O 1
ATOM 763 N N . PHE A 1 98 ? 9.359 4.371 3.014 1.00 85.75 98 PHE A N 1
ATOM 764 C CA . PHE A 1 98 ? 8.906 2.978 3.146 1.00 85.75 98 PHE A CA 1
ATOM 765 C C . PHE A 1 98 ? 9.497 2.068 2.061 1.00 85.75 98 PHE A C 1
ATOM 767 O O . PHE A 1 98 ? 9.953 0.960 2.346 1.00 85.75 98 PHE A O 1
ATOM 774 N N . GLY A 1 99 ? 9.549 2.557 0.824 1.00 83.94 99 GLY A N 1
ATOM 775 C CA . GLY A 1 99 ? 10.078 1.848 -0.334 1.00 83.94 99 GLY A CA 1
ATOM 776 C C . GLY A 1 99 ? 11.598 1.653 -0.333 1.00 83.94 99 GLY A C 1
ATOM 777 O O . GLY A 1 99 ? 12.106 0.850 -1.117 1.00 83.94 99 GLY A O 1
ATOM 778 N N . SER A 1 100 ? 12.334 2.373 0.518 1.00 82.81 100 SER A N 1
ATOM 779 C CA . SER A 1 100 ? 13.781 2.213 0.721 1.00 82.81 100 SER A CA 1
ATOM 780 C C . SER A 1 100 ? 14.101 1.456 2.012 1.00 82.81 100 SER A C 1
ATOM 782 O O . SER A 1 100 ? 14.896 0.518 1.983 1.00 82.81 100 SER A O 1
ATOM 784 N N . SER A 1 101 ? 13.430 1.786 3.118 1.00 73.88 101 SER A N 1
ATOM 785 C CA . SER A 1 101 ? 13.616 1.157 4.432 1.00 73.88 101 SER A CA 1
ATOM 786 C C . SER A 1 101 ? 13.316 -0.347 4.410 1.00 73.88 101 SER A C 1
ATOM 788 O O . SER A 1 101 ? 14.135 -1.155 4.852 1.00 73.88 101 SER A O 1
ATOM 790 N N . LEU A 1 102 ? 12.192 -0.748 3.808 1.00 65.06 102 LEU A N 1
ATOM 791 C CA . LEU A 1 102 ? 11.763 -2.152 3.767 1.00 65.06 102 LEU A CA 1
ATOM 792 C C . LEU A 1 102 ? 12.498 -2.984 2.704 1.00 65.06 102 LEU A C 1
ATOM 794 O O . LEU A 1 102 ? 12.466 -4.212 2.748 1.00 65.06 102 LEU A O 1
ATOM 798 N N . VAL A 1 103 ? 13.189 -2.336 1.760 1.00 60.06 103 VAL A N 1
ATOM 799 C CA . VAL A 1 103 ? 14.048 -3.016 0.776 1.00 60.06 103 VAL A CA 1
ATOM 800 C C . VAL A 1 103 ? 15.424 -3.336 1.368 1.00 60.06 103 VAL A C 1
ATOM 802 O O . VAL A 1 103 ? 15.995 -4.361 1.002 1.00 60.06 103 VAL A O 1
ATOM 805 N N . SER A 1 104 ? 15.926 -2.514 2.295 1.00 58.88 104 SER A N 1
ATOM 806 C CA . SER A 1 104 ? 17.244 -2.702 2.920 1.00 58.88 104 SER A CA 1
ATOM 807 C C . SER A 1 104 ? 17.228 -3.554 4.197 1.00 58.88 104 SER A C 1
ATOM 809 O O . SER A 1 104 ? 18.262 -4.110 4.551 1.00 58.88 104 SER A O 1
ATOM 811 N N . GLY A 1 105 ? 16.092 -3.651 4.901 1.00 53.41 105 GLY A N 1
ATOM 812 C CA . GLY A 1 105 ? 16.030 -4.227 6.255 1.00 53.41 105 GLY A CA 1
ATOM 813 C C . GLY A 1 105 ? 15.466 -5.646 6.398 1.00 53.41 105 GLY A C 1
ATOM 814 O O . GLY A 1 105 ? 15.442 -6.154 7.514 1.00 53.41 105 GLY A O 1
ATOM 815 N N . SER A 1 106 ? 14.986 -6.294 5.331 1.00 47.50 106 SER A N 1
ATOM 816 C CA . SER A 1 106 ? 14.348 -7.618 5.434 1.00 47.50 106 SER A CA 1
ATOM 817 C C . SER A 1 106 ? 15.265 -8.733 4.914 1.00 47.50 106 SER A C 1
ATOM 819 O O . SER A 1 106 ? 15.498 -8.814 3.702 1.00 47.50 106 SER A O 1
ATOM 821 N N . PRO A 1 107 ? 15.767 -9.627 5.788 1.00 51.00 107 PRO A N 1
ATOM 822 C CA . PRO A 1 107 ? 16.310 -10.896 5.351 1.00 51.00 107 PRO A CA 1
ATOM 823 C C . PRO A 1 107 ? 15.139 -11.827 5.014 1.00 51.00 107 PRO A C 1
ATOM 825 O O . PRO A 1 107 ? 14.344 -12.168 5.879 1.00 51.00 107 PRO A O 1
ATOM 828 N N . ALA A 1 108 ? 15.069 -12.237 3.746 1.00 52.78 108 ALA A N 1
ATOM 829 C CA . ALA A 1 108 ? 14.284 -13.366 3.243 1.00 52.78 108 ALA A CA 1
ATOM 830 C C . ALA A 1 108 ? 12.745 -13.295 3.388 1.00 52.78 108 ALA A C 1
ATOM 832 O O . ALA A 1 108 ? 12.195 -13.734 4.385 1.00 52.78 108 ALA A O 1
ATOM 833 N N . GLN A 1 109 ? 12.023 -12.926 2.314 1.00 51.62 109 GLN A N 1
ATOM 834 C CA . GLN A 1 109 ? 10.726 -13.599 2.072 1.00 51.62 109 GLN A CA 1
ATOM 835 C C . GLN A 1 109 ? 10.223 -13.692 0.624 1.00 51.62 109 GLN A C 1
ATOM 837 O O . GLN A 1 109 ? 9.248 -14.390 0.382 1.00 51.62 109 GLN A O 1
ATOM 842 N N . LEU A 1 110 ? 10.878 -13.098 -0.378 1.00 47.25 110 LEU A N 1
ATOM 843 C CA . LEU A 1 110 ? 10.539 -13.379 -1.782 1.00 47.25 110 LEU A CA 1
ATOM 844 C C . LEU A 1 110 ? 11.821 -13.547 -2.606 1.00 47.25 110 LEU A C 1
ATOM 846 O O . LEU A 1 110 ? 12.390 -12.537 -3.028 1.00 47.25 110 LEU A O 1
ATOM 850 N N . PRO A 1 111 ? 12.281 -14.792 -2.848 1.00 49.22 111 PRO A N 1
ATOM 851 C CA . PRO A 1 111 ? 13.528 -15.074 -3.567 1.00 49.22 111 PRO A CA 1
ATOM 852 C C . PRO A 1 111 ? 13.506 -14.705 -5.064 1.00 49.22 111 PRO A C 1
ATOM 854 O O . PRO A 1 111 ? 14.492 -14.921 -5.755 1.00 49.22 111 PRO A O 1
ATOM 857 N N . SER A 1 112 ? 12.416 -14.127 -5.583 1.00 55.00 112 SER A N 1
ATOM 858 C CA . SER A 1 112 ? 12.229 -13.903 -7.027 1.00 55.00 112 SER A CA 1
ATOM 859 C C . SER A 1 112 ? 11.820 -12.472 -7.418 1.00 55.00 112 SER A C 1
ATOM 861 O O . SER A 1 112 ? 11.932 -12.086 -8.581 1.00 55.00 112 SER A O 1
ATOM 863 N N . ALA A 1 113 ? 11.382 -11.631 -6.474 1.00 62.72 113 ALA A N 1
ATOM 864 C CA . ALA A 1 113 ? 10.863 -10.307 -6.820 1.00 62.72 113 ALA A CA 1
ATOM 865 C C . ALA A 1 113 ? 11.989 -9.273 -6.989 1.00 62.72 113 ALA A C 1
ATOM 867 O O . ALA A 1 113 ? 12.794 -9.060 -6.079 1.00 62.72 113 ALA A O 1
ATOM 868 N N . SER A 1 114 ? 12.012 -8.588 -8.139 1.00 82.38 114 SER A N 1
ATOM 869 C CA . SER A 1 114 ? 12.942 -7.478 -8.381 1.00 82.38 114 SER A CA 1
ATOM 870 C C . SER A 1 114 ? 12.815 -6.387 -7.296 1.00 82.38 114 SER A C 1
ATOM 872 O O . SER A 1 114 ? 11.705 -6.145 -6.809 1.00 82.38 114 SER A O 1
ATOM 874 N N . PRO A 1 115 ? 13.903 -5.678 -6.935 1.00 84.50 115 PRO A N 1
ATOM 875 C CA . PRO A 1 115 ? 13.861 -4.625 -5.915 1.00 84.50 115 PRO A CA 1
ATOM 876 C C . PRO A 1 115 ? 12.821 -3.533 -6.205 1.00 84.50 115 PRO A C 1
ATOM 878 O O . PRO A 1 115 ? 12.152 -3.055 -5.292 1.00 84.50 115 PRO A O 1
ATOM 881 N N . THR A 1 116 ? 12.638 -3.180 -7.480 1.00 87.31 116 THR A N 1
ATOM 882 C CA . THR A 1 116 ? 11.637 -2.197 -7.916 1.00 87.31 116 THR A CA 1
ATOM 883 C C . THR A 1 116 ? 10.211 -2.698 -7.717 1.00 87.31 116 THR A C 1
ATOM 885 O O . THR A 1 116 ? 9.376 -1.951 -7.219 1.00 87.31 116 THR A O 1
ATOM 888 N N . LEU A 1 117 ? 9.935 -3.968 -8.033 1.00 86.56 117 LEU A N 1
ATOM 889 C CA . LEU A 1 117 ? 8.617 -4.566 -7.800 1.00 86.56 117 LEU A CA 1
ATOM 890 C C . LEU A 1 117 ? 8.290 -4.614 -6.305 1.00 86.56 117 LEU A C 1
ATOM 892 O O . LEU A 1 117 ? 7.179 -4.279 -5.904 1.00 86.56 117 LEU A O 1
ATOM 896 N N . ARG A 1 118 ? 9.275 -4.971 -5.470 1.00 86.19 118 ARG A N 1
ATOM 897 C CA . ARG A 1 118 ? 9.124 -4.947 -4.010 1.00 86.19 118 ARG A CA 1
ATOM 898 C C . ARG A 1 118 ? 8.818 -3.538 -3.512 1.00 86.19 118 ARG A C 1
ATOM 900 O O . ARG A 1 118 ? 7.882 -3.366 -2.739 1.00 86.19 118 ARG A O 1
ATOM 907 N N . ARG A 1 119 ? 9.572 -2.537 -3.982 1.00 89.81 119 ARG A N 1
ATOM 908 C CA . ARG A 1 119 ? 9.322 -1.125 -3.665 1.00 89.81 119 ARG A CA 1
ATOM 909 C C . ARG A 1 119 ? 7.891 -0.733 -4.022 1.00 89.81 119 ARG A C 1
ATOM 911 O O . ARG A 1 119 ? 7.204 -0.187 -3.173 1.00 89.81 119 ARG A O 1
ATOM 918 N N . MET A 1 120 ? 7.449 -1.048 -5.235 1.00 90.81 120 MET A N 1
ATOM 919 C CA . MET A 1 120 ? 6.113 -0.710 -5.724 1.00 90.81 120 MET A CA 1
ATOM 920 C C . MET A 1 120 ? 5.001 -1.386 -4.907 1.00 90.81 120 MET A C 1
ATOM 922 O O . MET A 1 120 ? 4.024 -0.741 -4.544 1.00 90.81 120 MET A O 1
ATOM 926 N N . ALA A 1 121 ? 5.159 -2.669 -4.566 1.00 89.94 121 ALA A N 1
ATOM 927 C CA . ALA A 1 121 ? 4.192 -3.396 -3.743 1.00 89.94 121 ALA A CA 1
ATOM 928 C C . ALA A 1 121 ? 4.069 -2.790 -2.335 1.00 89.94 121 ALA A C 1
ATOM 930 O O . ALA A 1 121 ? 2.965 -2.561 -1.844 1.00 89.94 121 ALA A O 1
ATOM 931 N N . VAL A 1 122 ? 5.207 -2.477 -1.708 1.00 89.50 122 VAL A N 1
ATOM 932 C CA . VAL A 1 122 ? 5.252 -1.846 -0.383 1.00 89.50 122 VAL A CA 1
ATOM 933 C C . VAL A 1 122 ? 4.601 -0.465 -0.409 1.00 89.50 122 VAL A C 1
ATOM 935 O O . VAL A 1 122 ? 3.745 -0.173 0.425 1.00 89.50 122 VAL A O 1
ATOM 938 N N . THR A 1 123 ? 4.977 0.392 -1.360 1.00 92.69 123 THR A N 1
ATOM 939 C CA . THR A 1 123 ? 4.427 1.751 -1.438 1.00 92.69 123 THR A CA 1
ATOM 940 C C . THR A 1 123 ? 2.944 1.747 -1.784 1.00 92.69 123 THR A C 1
ATOM 942 O O . THR A 1 123 ? 2.213 2.597 -1.278 1.00 92.69 123 THR A O 1
ATOM 945 N N . MET A 1 124 ? 2.470 0.774 -2.565 1.00 92.62 124 MET A N 1
ATOM 946 C CA . MET A 1 124 ? 1.047 0.611 -2.865 1.00 92.62 124 MET A CA 1
ATOM 947 C C . MET A 1 124 ? 0.245 0.209 -1.625 1.00 92.62 124 MET A C 1
ATOM 949 O O . MET A 1 124 ? -0.800 0.798 -1.355 1.00 92.62 124 MET A O 1
ATOM 953 N N . GLU A 1 125 ? 0.746 -0.730 -0.822 1.00 89.56 125 GLU A N 1
ATOM 954 C CA . GLU A 1 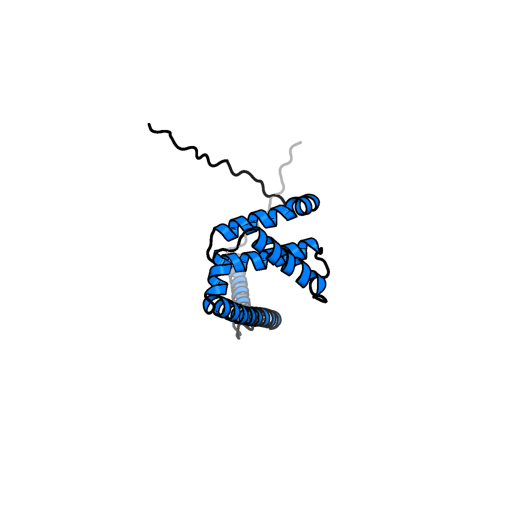125 ? 0.066 -1.120 0.417 1.00 89.56 125 GLU A CA 1
ATOM 955 C C . GLU A 1 125 ? 0.009 0.040 1.423 1.00 89.56 125 GLU A C 1
ATOM 957 O O . GLU A 1 125 ? -1.032 0.292 2.032 1.00 89.56 125 GLU A O 1
ATOM 962 N N . VAL A 1 126 ? 1.095 0.808 1.553 1.00 89.94 126 VAL A N 1
ATOM 963 C CA . VAL A 1 126 ? 1.108 2.022 2.387 1.00 89.94 126 VAL A CA 1
ATOM 964 C C . VAL A 1 126 ? 0.110 3.057 1.861 1.00 89.94 126 VAL A C 1
ATOM 966 O O . VAL A 1 126 ? -0.663 3.616 2.640 1.00 89.94 126 VAL A O 1
ATOM 969 N N . SER A 1 127 ? 0.073 3.272 0.544 1.00 91.25 127 SER A N 1
ATOM 970 C CA . SER A 1 127 ? -0.866 4.194 -0.106 1.00 91.25 127 SER A CA 1
ATOM 971 C C . SER A 1 127 ? -2.319 3.828 0.192 1.00 91.25 127 SER A C 1
ATOM 973 O O . SER A 1 127 ? -3.094 4.666 0.654 1.00 91.25 127 SER A O 1
ATOM 975 N N . ARG A 1 128 ? -2.673 2.547 0.026 1.00 90.06 128 ARG A N 1
ATOM 976 C CA . ARG A 1 128 ? -4.013 2.016 0.315 1.00 90.06 128 ARG A CA 1
ATOM 977 C C . ARG A 1 128 ? -4.440 2.296 1.757 1.00 90.06 128 ARG A C 1
ATOM 979 O O . ARG A 1 128 ? -5.578 2.707 1.998 1.00 90.06 128 ARG A O 1
ATOM 986 N N . ARG A 1 129 ? -3.533 2.108 2.721 1.00 84.88 129 ARG A N 1
ATOM 987 C CA . ARG A 1 129 ? -3.798 2.389 4.143 1.00 84.88 129 ARG A CA 1
ATOM 988 C C . ARG A 1 129 ? -4.028 3.872 4.398 1.00 84.88 129 ARG A C 1
ATOM 990 O O . ARG A 1 129 ? -4.959 4.213 5.117 1.00 84.88 129 ARG A O 1
ATOM 997 N N . ILE A 1 130 ? -3.234 4.748 3.783 1.00 86.00 130 ILE A N 1
ATOM 998 C CA . ILE A 1 130 ? -3.403 6.202 3.914 1.00 86.00 130 ILE A CA 1
ATOM 999 C C . ILE A 1 130 ? -4.753 6.642 3.338 1.00 86.00 130 ILE A C 1
ATOM 1001 O O . ILE A 1 130 ? -5.466 7.410 3.983 1.00 86.00 130 ILE A O 1
ATOM 1005 N N . VAL A 1 131 ? -5.131 6.137 2.161 1.00 87.44 131 VAL A N 1
ATOM 1006 C CA . VAL A 1 131 ? -6.434 6.431 1.541 1.00 87.44 131 VAL A CA 1
ATOM 1007 C C . VAL A 1 131 ? -7.579 5.968 2.445 1.00 87.44 131 VAL A C 1
ATOM 1009 O O . VAL A 1 131 ? -8.489 6.747 2.716 1.00 87.44 131 VAL A O 1
ATOM 1012 N N . THR A 1 132 ? -7.494 4.749 2.984 1.00 84.75 132 THR A N 1
ATOM 1013 C CA . THR A 1 132 ? -8.527 4.180 3.869 1.00 84.75 132 THR A CA 1
ATOM 1014 C C . THR A 1 132 ? -8.645 4.952 5.186 1.00 84.75 132 THR A C 1
ATOM 1016 O O . THR A 1 132 ? -9.750 5.276 5.605 1.00 84.75 132 THR A O 1
ATOM 1019 N N . ALA A 1 133 ? -7.518 5.286 5.821 1.00 78.50 133 ALA A N 1
ATOM 1020 C CA . ALA A 1 133 ? -7.502 5.979 7.110 1.00 78.50 133 ALA A CA 1
ATOM 1021 C C . ALA A 1 133 ? -7.928 7.450 6.998 1.00 78.50 133 ALA A C 1
ATOM 1023 O O . ALA A 1 133 ? -8.530 7.997 7.913 1.00 78.50 133 ALA A O 1
ATOM 1024 N N . THR A 1 134 ? -7.602 8.119 5.887 1.00 79.81 134 THR A N 1
ATOM 1025 C CA . THR A 1 134 ? -7.959 9.535 5.711 1.00 79.81 134 THR A CA 1
ATOM 1026 C C . THR A 1 134 ? -9.338 9.737 5.099 1.00 79.81 134 THR A C 1
ATOM 1028 O O . THR A 1 134 ? -9.950 10.773 5.350 1.00 79.81 134 THR A O 1
ATOM 1031 N N . GLY A 1 135 ? -9.809 8.807 4.261 1.00 78.62 135 GLY A N 1
ATOM 1032 C CA . GLY A 1 135 ? -11.040 8.963 3.481 1.00 78.62 135 GLY A CA 1
ATOM 1033 C C . GLY A 1 135 ? -11.005 10.142 2.498 1.00 78.62 135 GLY A C 1
ATOM 1034 O O . GLY A 1 135 ? -12.044 10.573 2.003 1.00 78.62 135 GLY A O 1
ATOM 1035 N N . VAL A 1 136 ? -9.825 10.719 2.233 1.00 82.50 136 VAL A N 1
ATOM 1036 C CA . VAL A 1 136 ? -9.678 11.904 1.382 1.00 82.50 136 VAL A CA 1
ATOM 1037 C C . VAL A 1 136 ? -9.395 11.462 -0.051 1.00 82.50 136 VAL A C 1
ATOM 1039 O O . VAL A 1 136 ? -8.295 11.002 -0.347 1.00 82.50 136 VAL A O 1
ATOM 1042 N N . GLN A 1 137 ? -10.336 11.721 -0.967 1.00 85.56 137 GLN A N 1
ATOM 1043 C CA . GLN A 1 137 ? -10.213 11.418 -2.407 1.00 85.56 137 GLN A CA 1
ATOM 1044 C C . GLN A 1 137 ? -8.905 11.937 -3.033 1.00 85.56 137 GLN A C 1
ATOM 1046 O O . GLN A 1 137 ? -8.342 11.340 -3.944 1.00 85.56 137 GLN A O 1
ATOM 1051 N N . ARG A 1 138 ? -8.371 13.053 -2.519 1.00 89.62 138 ARG A N 1
ATOM 1052 C CA . ARG A 1 138 ? -7.089 13.617 -2.968 1.00 89.62 138 ARG A CA 1
ATOM 1053 C C . ARG A 1 138 ? -5.917 12.635 -2.809 1.00 89.62 138 ARG A C 1
ATOM 1055 O O . ARG A 1 138 ? -5.005 12.669 -3.628 1.00 89.62 138 ARG A O 1
ATOM 1062 N N . MET A 1 139 ? -5.935 11.774 -1.787 1.00 89.00 139 MET A N 1
ATOM 1063 C CA . MET A 1 139 ? -4.877 10.780 -1.558 1.00 89.00 139 MET A CA 1
ATOM 1064 C C . MET A 1 139 ? -4.865 9.693 -2.627 1.00 89.00 139 MET A C 1
ATOM 1066 O O . MET A 1 139 ? -3.796 9.205 -2.989 1.00 89.00 139 MET A O 1
ATOM 1070 N N . GLU A 1 140 ? -6.029 9.358 -3.179 1.00 90.75 140 GLU A N 1
ATOM 1071 C CA . GLU A 1 140 ? -6.124 8.443 -4.315 1.00 90.75 140 GLU A CA 1
ATOM 1072 C C . GLU A 1 140 ? -5.414 9.040 -5.536 1.00 90.75 140 GLU A C 1
ATOM 1074 O O . GLU A 1 140 ? -4.524 8.409 -6.101 1.00 90.75 140 GLU A O 1
ATOM 1079 N N . GLY A 1 141 ? -5.675 10.316 -5.845 1.00 93.06 141 GLY A N 1
ATOM 1080 C CA . GLY A 1 141 ? -4.974 11.021 -6.924 1.00 93.06 141 GLY A CA 1
ATOM 1081 C C . GLY A 1 141 ? -3.461 11.137 -6.695 1.00 93.06 141 GLY A C 1
ATOM 1082 O O . GLY A 1 141 ? -2.676 11.031 -7.633 1.00 93.06 141 GLY A O 1
ATOM 1083 N N . TYR A 1 142 ? -3.006 11.314 -5.452 1.00 93.88 142 TYR A N 1
ATOM 1084 C CA . TYR A 1 142 ? -1.570 11.288 -5.140 1.00 93.88 142 TYR A CA 1
ATOM 1085 C C . TYR A 1 142 ? -0.952 9.903 -5.316 1.00 93.88 142 TYR A C 1
ATOM 1087 O O . TYR A 1 142 ? 0.189 9.802 -5.769 1.00 93.88 142 TYR A O 1
ATOM 1095 N N . THR A 1 143 ? -1.701 8.851 -4.989 1.00 93.12 143 THR A N 1
ATOM 1096 C CA . THR A 1 143 ? -1.285 7.463 -5.212 1.00 93.12 143 THR A CA 1
ATOM 1097 C C . THR A 1 143 ? -1.094 7.199 -6.696 1.00 93.12 143 THR A C 1
ATOM 1099 O O . THR A 1 143 ? -0.029 6.732 -7.088 1.00 93.12 143 THR A O 1
ATOM 1102 N N . GLU A 1 144 ? -2.079 7.559 -7.519 1.00 93.25 144 GLU A N 1
ATOM 1103 C CA . GLU A 1 144 ? -2.012 7.413 -8.974 1.00 93.25 144 GLU A CA 1
ATOM 1104 C C . GLU A 1 144 ? -0.772 8.118 -9.540 1.00 93.25 144 GLU A C 1
ATOM 1106 O O . GLU A 1 144 ? 0.071 7.484 -10.176 1.00 93.25 144 GLU A O 1
ATOM 1111 N N . ARG A 1 145 ? -0.579 9.396 -9.187 1.00 94.06 145 ARG A N 1
ATOM 1112 C CA . ARG A 1 145 ? 0.591 10.180 -9.620 1.00 94.06 145 ARG A CA 1
ATOM 1113 C C . ARG A 1 145 ? 1.923 9.595 -9.161 1.00 94.06 145 ARG A C 1
ATOM 1115 O O . ARG A 1 145 ? 2.902 9.653 -9.901 1.00 94.06 145 ARG A O 1
ATOM 1122 N N . TYR A 1 146 ? 1.990 9.032 -7.958 1.00 94.25 146 TYR A N 1
ATOM 1123 C CA . TYR A 1 146 ? 3.210 8.373 -7.496 1.00 94.25 146 TYR A CA 1
ATOM 1124 C C . TYR A 1 146 ? 3.462 7.069 -8.266 1.00 94.25 146 TYR A C 1
ATOM 1126 O O . TYR A 1 146 ? 4.597 6.793 -8.656 1.00 94.25 146 TYR A O 1
ATOM 1134 N N . MET A 1 147 ? 2.418 6.286 -8.548 1.00 93.62 147 MET A N 1
ATOM 1135 C CA . MET A 1 147 ? 2.533 5.029 -9.293 1.00 93.62 147 MET A CA 1
ATOM 1136 C C . MET A 1 147 ? 2.920 5.240 -10.761 1.00 93.62 147 MET A C 1
ATOM 1138 O O . MET A 1 147 ? 3.667 4.431 -11.316 1.00 93.62 147 MET A O 1
ATOM 1142 N N . GLU A 1 148 ? 2.522 6.363 -11.366 1.00 92.75 148 GLU A N 1
ATOM 1143 C CA . GLU A 1 148 ? 2.980 6.778 -12.700 1.00 92.75 148 GLU A CA 1
ATOM 1144 C C . GLU A 1 148 ? 4.512 6.860 -12.805 1.00 92.75 148 GLU A C 1
ATOM 1146 O O . GLU A 1 148 ? 5.067 6.589 -13.872 1.00 92.75 148 GLU A O 1
ATOM 1151 N N . SER A 1 149 ? 5.226 7.146 -11.708 1.00 92.38 149 SER A N 1
ATOM 1152 C CA . SER A 1 149 ? 6.699 7.169 -11.707 1.00 92.38 149 SER A CA 1
ATOM 1153 C C . SER A 1 149 ? 7.327 5.806 -12.033 1.00 92.38 149 SER A C 1
ATOM 1155 O O . SER A 1 149 ? 8.425 5.745 -12.590 1.00 92.38 149 SER A O 1
ATOM 1157 N N . PHE A 1 150 ? 6.614 4.706 -11.764 1.00 91.44 150 PHE A N 1
ATOM 1158 C CA . PHE A 1 150 ? 7.041 3.349 -12.114 1.00 91.44 150 PHE A CA 1
ATOM 1159 C C . PHE A 1 150 ? 6.644 2.949 -13.537 1.00 91.44 150 PHE A C 1
ATOM 1161 O O . PHE A 1 150 ? 7.125 1.928 -14.033 1.00 91.44 150 PHE A O 1
ATOM 1168 N N . ALA A 1 151 ? 5.817 3.735 -14.235 1.00 91.62 151 ALA A N 1
ATOM 1169 C CA . ALA A 1 151 ? 5.321 3.387 -15.564 1.00 91.62 151 ALA A CA 1
ATOM 1170 C C . ALA A 1 151 ? 6.432 3.067 -16.589 1.00 91.62 151 ALA A C 1
ATOM 1172 O O . ALA A 1 151 ? 6.268 2.094 -17.327 1.00 91.62 151 ALA A O 1
ATOM 1173 N N . PRO A 1 152 ? 7.575 3.786 -16.652 1.00 91.50 152 PRO A N 1
ATOM 1174 C CA . PRO A 1 152 ? 8.667 3.426 -17.561 1.00 91.50 152 PRO A CA 1
ATOM 1175 C C . PRO A 1 152 ? 9.252 2.040 -17.266 1.00 91.50 152 PRO A C 1
ATOM 1177 O O . PRO A 1 152 ? 9.536 1.269 -18.182 1.00 91.50 152 PRO A O 1
ATOM 1180 N N . TRP A 1 153 ? 9.388 1.704 -15.982 1.00 91.00 153 TRP A N 1
ATOM 1181 C CA . TRP A 1 153 ? 9.893 0.407 -15.544 1.00 91.00 153 TRP A CA 1
ATOM 1182 C C . TRP A 1 153 ? 8.900 -0.719 -15.838 1.00 91.00 153 TRP A C 1
ATOM 1184 O O . TRP A 1 153 ? 9.290 -1.802 -16.262 1.00 91.00 153 TRP A O 1
ATOM 1194 N N . VAL A 1 154 ? 7.606 -0.469 -15.659 1.00 90.81 154 VAL A N 1
ATOM 1195 C CA . VAL A 1 154 ? 6.579 -1.468 -15.971 1.00 90.81 154 VAL A CA 1
ATOM 1196 C C . VAL A 1 154 ? 6.491 -1.715 -17.474 1.00 90.81 154 VAL A C 1
ATOM 1198 O O . VAL A 1 154 ? 6.408 -2.862 -17.909 1.00 90.81 154 VAL A O 1
ATOM 1201 N N . LYS A 1 155 ? 6.593 -0.661 -18.290 1.00 90.19 155 LYS A N 1
ATOM 1202 C CA . LYS A 1 155 ? 6.628 -0.787 -19.754 1.00 90.19 155 LYS A CA 1
ATOM 1203 C C . LYS A 1 155 ? 7.798 -1.651 -20.228 1.00 90.19 155 LYS A C 1
ATOM 1205 O O . LYS A 1 155 ? 7.600 -2.482 -21.108 1.00 90.19 155 LYS A O 1
ATOM 1210 N N . SER A 1 156 ? 8.979 -1.535 -19.616 1.00 89.50 156 SER A N 1
ATOM 1211 C CA . SER A 1 156 ? 10.125 -2.389 -19.970 1.00 89.50 156 SER A CA 1
ATOM 1212 C C . SER A 1 156 ? 9.961 -3.858 -19.552 1.00 89.50 156 SER A C 1
ATOM 1214 O O . SER A 1 156 ? 10.698 -4.716 -20.032 1.00 89.50 156 SER A O 1
ATOM 1216 N N . ARG A 1 157 ? 8.979 -4.166 -18.695 1.00 86.62 157 ARG A N 1
ATOM 1217 C CA . ARG A 1 157 ? 8.617 -5.521 -18.242 1.00 86.62 157 ARG A CA 1
ATOM 1218 C C . ARG A 1 157 ? 7.423 -6.124 -18.998 1.00 86.62 157 ARG A C 1
ATOM 1220 O O . ARG A 1 157 ? 6.971 -7.203 -18.627 1.00 86.62 157 ARG A O 1
ATOM 1227 N N . GLY A 1 158 ? 6.923 -5.456 -20.041 1.00 84.75 158 GLY A N 1
ATOM 1228 C CA . GLY A 1 158 ? 5.762 -5.910 -20.820 1.00 84.75 158 GLY A CA 1
ATOM 1229 C C . GLY A 1 158 ? 4.437 -5.242 -20.444 1.00 84.75 158 GLY A C 1
ATOM 1230 O O . GLY A 1 158 ? 3.400 -5.613 -20.978 1.00 84.75 158 GLY A O 1
ATOM 1231 N N . GLY A 1 159 ? 4.457 -4.222 -19.581 1.00 84.12 159 GLY A N 1
ATOM 1232 C CA . GLY A 1 159 ? 3.251 -3.519 -19.146 1.00 84.12 159 GLY A CA 1
ATOM 1233 C C . GLY A 1 159 ? 2.621 -4.119 -17.885 1.00 84.12 159 GLY A C 1
ATOM 1234 O O . GLY A 1 159 ? 3.179 -5.002 -17.241 1.00 84.12 159 GLY A O 1
ATOM 1235 N N . TRP A 1 160 ? 1.463 -3.580 -17.498 1.00 77.19 160 TRP A N 1
ATOM 1236 C CA . TRP A 1 160 ? 0.721 -4.008 -16.303 1.00 77.19 160 TRP A CA 1
ATOM 1237 C C . TRP A 1 160 ? -0.044 -5.323 -16.503 1.00 77.19 160 TRP A C 1
ATOM 1239 O O . TRP A 1 160 ? -0.364 -6.000 -15.531 1.00 77.19 160 TRP A O 1
ATOM 1249 N N . VAL A 1 161 ? -0.337 -5.678 -17.758 1.00 67.94 161 VAL A N 1
ATOM 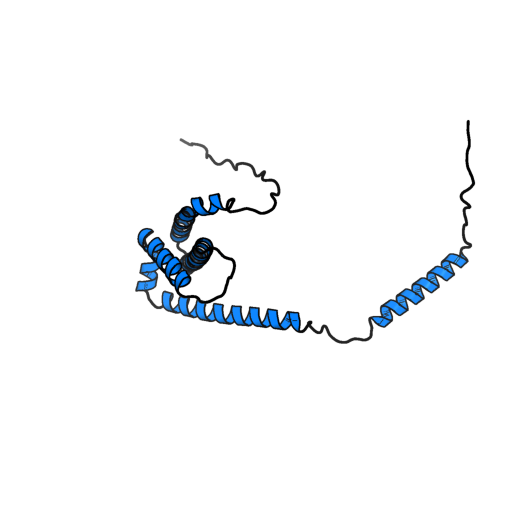1250 C CA . VAL A 1 161 ? -1.124 -6.852 -18.144 1.00 67.94 161 VAL A CA 1
ATOM 1251 C C . VAL A 1 161 ? -0.293 -7.691 -19.107 1.00 67.94 161 VAL A C 1
ATOM 1253 O O . VAL A 1 161 ? -0.284 -7.449 -20.309 1.00 67.94 161 VAL A O 1
ATOM 1256 N N . SER A 1 162 ? 0.392 -8.687 -18.556 1.00 64.94 162 SER A N 1
ATOM 1257 C CA . SER A 1 162 ? 1.042 -9.765 -19.309 1.00 64.94 162 SER A CA 1
ATOM 1258 C C . SER A 1 162 ? 0.375 -11.095 -18.941 1.00 64.94 162 SER A C 1
ATOM 1260 O O . SER A 1 162 ? 1.024 -12.014 -18.451 1.00 64.94 162 SER A O 1
ATOM 1262 N N . GLY A 1 163 ? -0.950 -11.162 -19.085 1.00 54.34 163 GLY A N 1
ATOM 1263 C CA . GLY A 1 163 ? -1.735 -12.402 -19.084 1.00 54.34 163 GLY A CA 1
ATOM 1264 C C . GLY A 1 163 ? -2.302 -12.637 -20.489 1.00 54.34 163 GLY A C 1
ATOM 1265 O O . GLY A 1 163 ? -2.390 -11.664 -21.242 1.00 54.34 163 GLY A O 1
ATOM 1266 N N . PRO A 1 164 ? -2.638 -13.885 -20.881 1.00 43.09 164 PRO A N 1
ATOM 1267 C CA . PRO A 1 164 ? -3.168 -14.170 -22.209 1.00 43.09 164 PRO A CA 1
ATOM 1268 C C . PRO A 1 164 ? -4.367 -13.263 -22.481 1.00 43.09 164 PRO A C 1
ATOM 1270 O O . PRO A 1 164 ? -5.345 -13.233 -21.740 1.00 43.09 164 PRO A O 1
ATOM 1273 N N . SER A 1 165 ? -4.202 -12.464 -23.523 1.00 42.59 165 SER A N 1
ATOM 1274 C CA . SER A 1 165 ? -5.134 -11.470 -24.012 1.00 42.59 165 SER A CA 1
ATOM 1275 C C . SER A 1 165 ? -6.453 -12.127 -24.406 1.00 42.59 165 SER A C 1
ATOM 1277 O O . SER A 1 165 ? -6.560 -12.666 -25.506 1.00 42.59 165 SER A O 1
ATOM 1279 N N . GLU A 1 166 ? -7.462 -12.046 -23.544 1.00 37.25 166 GLU A N 1
ATOM 1280 C CA . GLU A 1 166 ? -8.843 -12.060 -24.012 1.00 37.25 166 GLU A CA 1
ATOM 1281 C C . GLU A 1 166 ? -9.196 -10.666 -24.535 1.00 37.25 166 GLU A C 1
ATOM 1283 O O . GLU A 1 166 ? -8.833 -9.628 -23.978 1.00 37.25 166 GLU A O 1
ATOM 1288 N N . HIS A 1 167 ? -9.812 -10.681 -25.708 1.00 39.94 167 HIS A N 1
ATOM 1289 C CA . HIS A 1 167 ? -9.965 -9.570 -26.624 1.00 39.94 167 HIS A CA 1
ATOM 1290 C C . HIS A 1 167 ? -10.605 -8.334 -25.979 1.00 39.94 167 HIS A C 1
ATOM 1292 O O . HIS A 1 167 ? -11.757 -8.337 -25.555 1.00 39.94 167 HIS A O 1
ATOM 1298 N N . SER A 1 168 ? -9.845 -7.239 -25.993 1.00 43.38 168 SER A N 1
ATOM 1299 C CA . SER A 1 168 ? -10.344 -5.897 -25.727 1.00 43.38 168 SER A CA 1
ATOM 1300 C C . SER A 1 168 ? -11.187 -5.417 -26.906 1.00 43.38 168 SER A C 1
ATOM 1302 O O . SER A 1 168 ? -10.664 -5.035 -27.951 1.00 43.38 168 SER A O 1
ATOM 1304 N N . THR A 1 169 ? -12.500 -5.389 -26.704 1.00 44.72 169 THR A N 1
ATOM 1305 C CA . THR A 1 169 ? -13.390 -4.415 -27.337 1.00 44.72 169 THR A CA 1
ATOM 1306 C C . THR A 1 169 ? -14.369 -3.919 -26.287 1.00 44.72 169 THR A C 1
ATOM 1308 O O . THR A 1 169 ? -15.414 -4.525 -26.073 1.00 44.72 169 THR A O 1
ATOM 1311 N N . GLN A 1 170 ? -14.052 -2.796 -25.642 1.00 37.31 170 GLN A N 1
ATOM 1312 C CA . GLN A 1 170 ? -15.079 -1.974 -25.010 1.00 37.31 170 GLN A CA 1
ATOM 1313 C C . GLN A 1 170 ? -14.864 -0.501 -25.354 1.00 37.31 170 GLN A C 1
ATOM 1315 O O . GLN A 1 170 ? -14.142 0.248 -24.705 1.00 37.31 170 GLN A O 1
ATOM 1320 N N . THR A 1 171 ? -15.450 -0.166 -26.500 1.00 39.03 171 THR A N 1
ATOM 1321 C CA . THR A 1 171 ? -16.327 0.975 -26.766 1.00 39.03 171 THR A CA 1
ATOM 1322 C C . THR A 1 171 ? -16.198 2.186 -25.841 1.00 39.03 171 THR A C 1
ATOM 1324 O O . THR A 1 171 ? -16.534 2.155 -24.661 1.00 39.03 171 THR A O 1
ATOM 1327 N N . GLN A 1 172 ? -15.801 3.295 -26.466 1.00 46.19 172 GLN A N 1
ATOM 1328 C CA . GLN A 1 172 ? -15.948 4.665 -25.989 1.00 46.19 172 GLN A CA 1
ATOM 1329 C C . GLN A 1 172 ? -17.357 4.922 -25.430 1.00 46.19 172 GLN A C 1
ATOM 1331 O O . GLN A 1 172 ? -18.338 4.860 -26.170 1.00 46.19 172 GLN A O 1
ATOM 1336 N N . CYS A 1 173 ? -17.454 5.305 -24.156 1.00 39.22 173 CYS A N 1
ATOM 1337 C CA . CYS A 1 173 ? -18.646 5.964 -23.629 1.00 39.22 173 CYS A CA 1
ATOM 1338 C C . CYS A 1 173 ? -18.483 7.481 -23.757 1.00 39.22 173 CYS A C 1
ATOM 1340 O O . CYS A 1 173 ? -17.754 8.149 -23.027 1.00 39.22 173 CYS A O 1
ATOM 1342 N N . LEU A 1 174 ? -19.185 7.974 -24.766 1.00 46.06 174 LEU A N 1
ATOM 1343 C CA . LEU A 1 174 ? -19.477 9.346 -25.127 1.00 46.06 174 LEU A CA 1
ATOM 1344 C C . LEU A 1 174 ? -20.108 10.125 -23.954 1.00 46.06 174 LEU A C 1
ATOM 1346 O O . LEU A 1 174 ? -21.239 9.848 -23.573 1.00 46.06 174 LEU A O 1
ATOM 1350 N N . THR A 1 175 ? -19.442 11.164 -23.442 1.00 47.00 175 THR A N 1
ATOM 1351 C CA . THR A 1 175 ? -20.125 12.249 -22.711 1.00 47.00 175 THR A CA 1
ATOM 1352 C C . THR A 1 175 ? -19.501 13.604 -23.035 1.00 47.00 175 THR A C 1
ATOM 1354 O O . THR A 1 175 ? -18.582 14.064 -22.357 1.00 47.00 175 THR A O 1
ATOM 1357 N N . LYS A 1 176 ? -20.044 14.295 -24.041 1.00 48.16 176 LYS A N 1
ATOM 1358 C CA . LYS A 1 176 ? -20.061 15.763 -24.054 1.00 48.16 176 LYS A CA 1
ATOM 1359 C C . LYS A 1 176 ? -21.519 16.213 -24.062 1.00 48.16 176 LYS A C 1
ATOM 1361 O O . LYS A 1 176 ? -22.298 15.826 -24.924 1.00 48.16 176 LYS A O 1
ATOM 1366 N N . ARG A 1 177 ? -21.864 16.935 -22.996 1.00 48.94 177 ARG A N 1
ATOM 1367 C CA . ARG A 1 177 ? -23.186 17.469 -22.649 1.00 48.94 177 ARG A CA 1
ATOM 1368 C C . ARG A 1 177 ? -23.644 18.534 -23.662 1.00 48.94 177 ARG A C 1
ATOM 1370 O O . ARG A 1 177 ? -22.781 19.164 -24.275 1.00 48.94 177 ARG A O 1
ATOM 1377 N N . PRO A 1 178 ? -24.960 18.780 -23.799 1.00 48.28 178 PRO A N 1
ATOM 1378 C CA . PRO A 1 178 ? -25.478 19.867 -24.621 1.00 48.28 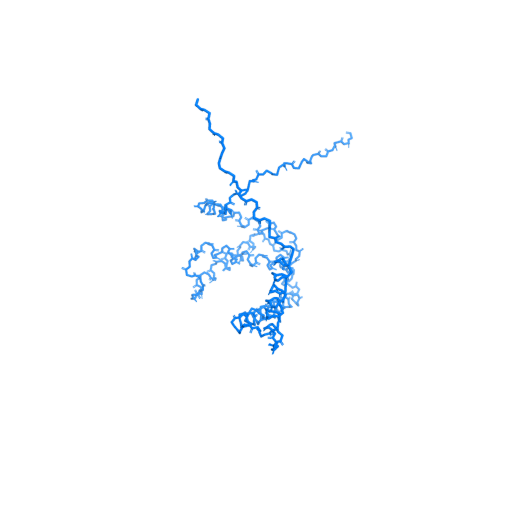178 PRO A CA 1
ATOM 1379 C C . PRO A 1 178 ? -25.182 21.229 -23.978 1.00 48.28 178 PRO A C 1
ATOM 1381 O O . PRO A 1 178 ? -25.310 21.399 -22.765 1.00 48.28 178 PRO A O 1
ATOM 1384 N N . VAL A 1 179 ? -24.796 22.194 -24.812 1.00 50.66 179 VAL A N 1
ATOM 1385 C CA . VAL A 1 179 ? -24.790 23.620 -24.474 1.00 50.66 179 VAL A CA 1
ATOM 1386 C C . VAL A 1 179 ? -26.235 24.109 -24.517 1.00 50.66 179 VAL A C 1
ATOM 1388 O O . VAL A 1 179 ? -26.891 24.015 -25.550 1.00 50.66 179 VAL A O 1
ATOM 1391 N N . VAL A 1 180 ? -26.717 24.620 -23.388 1.00 51.34 180 VAL A N 1
ATOM 1392 C CA . VAL A 1 180 ? -27.887 25.497 -23.304 1.00 51.34 180 VAL A CA 1
ATOM 1393 C C . VAL A 1 180 ? -27.366 26.824 -22.777 1.00 51.34 180 VAL A C 1
ATOM 1395 O O . VAL A 1 180 ? -27.048 26.907 -21.594 1.00 51.34 180 VAL A O 1
ATOM 1398 N N . THR A 1 181 ? -27.189 27.817 -23.644 1.00 47.47 181 THR A N 1
ATOM 1399 C CA . THR A 1 181 ? -27.825 29.150 -23.587 1.00 47.47 181 THR A CA 1
ATOM 1400 C C . THR A 1 181 ? -27.507 29.892 -24.878 1.00 47.47 181 THR A C 1
ATOM 1402 O O . THR A 1 181 ? -26.345 29.790 -25.330 1.00 47.47 181 THR A O 1
#

pLDDT: mean 74.25, std 18.57, range [37.25, 94.25]

Foldseek 3Di:
DDDDDDDPPPPPDDPVVVVVVVVVVVVVVVVVVVVVPPDDDPDPPVVVVVVVVVVVVVVVVVVVVLVVVLCVCVVDPVNLVCLLPPDLVNLLVVLVCQLPVVLPPDDDDDPDDDSVRSSLVRSLVVLVSSCVSNVDPVSVVSNVVSVVVCQVVQVVVVHPDPDPDDDDDDDDDDDDDDDDD

Organism: NCBI:txid481459

InterPro domains:
  IPR036834 Bcl-2-like superfamily [SSF56854] (40-164)

Sequence (181 aa):
DESVPPERSNRSHPPEFYDEVAEKLEKIALRSTSIKKLSPTDQPSPAGSEKEAVVQQLAQVLSLEGDSINLKIESNPFLRKSLARLSYASYSKLLDFFGSSLVSGSPAQLPSASPTLRRMAVTMEVSRRIVTATGVQRMEGYTERYMESFAPWVKSRGGWVSGPSEHSTQTQCLTKRPVVT

Radius of gyration: 33.12 Å; chains: 1; bounding box: 55×90×79 Å